Protein AF-A0A949T8Q9-F1 (afdb_monomer)

Organism: NCBI:txid1331689

pLDDT: mean 95.49, std 4.64, range [75.56, 98.81]

Structure (mmCIF, N/CA/C/O backbone):
data_AF-A0A949T8Q9-F1
#
_entry.id   AF-A0A949T8Q9-F1
#
loop_
_atom_site.group_PDB
_atom_site.id
_atom_site.type_symbol
_atom_site.label_atom_id
_atom_site.label_alt_id
_atom_site.label_comp_id
_atom_site.label_asym_id
_atom_site.label_entity_id
_atom_site.label_seq_id
_atom_site.pdbx_PDB_ins_code
_atom_site.Cartn_x
_atom_site.Cartn_y
_atom_site.Cartn_z
_atom_site.occupancy
_atom_site.B_iso_or_equiv
_atom_site.auth_seq_id
_atom_site.auth_comp_id
_atom_site.auth_asym_id
_atom_site.auth_atom_id
_atom_site.pdbx_PDB_model_num
ATOM 1 N N . VAL A 1 1 ? -4.603 -0.903 11.284 1.00 97.88 1 VAL A N 1
ATOM 2 C CA . VAL A 1 1 ? -3.401 -1.057 10.424 1.00 97.88 1 VAL A CA 1
ATOM 3 C C . VAL A 1 1 ? -3.706 -0.436 9.075 1.00 97.88 1 VAL A C 1
ATOM 5 O O . VAL A 1 1 ? -4.477 -1.018 8.319 1.00 97.88 1 VAL A O 1
ATOM 8 N N . TRP A 1 2 ? -3.169 0.749 8.789 1.00 98.62 2 TRP A N 1
ATOM 9 C CA . TRP A 1 2 ? -3.463 1.445 7.532 1.00 98.62 2 TRP A CA 1
ATOM 10 C C . TRP A 1 2 ? -2.841 0.729 6.332 1.00 98.62 2 TRP A C 1
ATOM 12 O O . TRP A 1 2 ? -1.745 0.178 6.445 1.00 98.62 2 TRP A O 1
ATOM 22 N N . VAL A 1 3 ? -3.529 0.775 5.192 1.00 98.62 3 VAL A N 1
ATOM 23 C CA . VAL A 1 3 ? -3.067 0.244 3.905 1.00 98.62 3 VAL A CA 1
ATOM 24 C C . VAL A 1 3 ? -2.852 1.422 2.960 1.00 98.62 3 VAL A C 1
ATOM 26 O O . VAL A 1 3 ? -3.815 1.987 2.443 1.00 98.62 3 VAL A O 1
ATOM 29 N N . TYR A 1 4 ? -1.594 1.819 2.764 1.00 98.56 4 TYR A N 1
ATOM 30 C CA . TYR A 1 4 ? -1.220 2.958 1.927 1.00 98.56 4 TYR A CA 1
ATOM 31 C C . TYR A 1 4 ? -0.710 2.448 0.576 1.00 98.56 4 TYR A C 1
ATOM 33 O O . TYR A 1 4 ? 0.404 1.939 0.472 1.00 98.56 4 TYR A O 1
ATOM 41 N N . ILE A 1 5 ? -1.537 2.562 -0.460 1.00 98.50 5 ILE A N 1
ATOM 42 C CA . ILE A 1 5 ? -1.250 2.133 -1.829 1.00 98.50 5 ILE A CA 1
ATOM 43 C C . ILE A 1 5 ? -1.184 3.380 -2.698 1.00 98.50 5 ILE A C 1
ATOM 45 O O . ILE A 1 5 ? -2.163 4.127 -2.808 1.00 98.50 5 ILE A O 1
ATOM 49 N N . THR A 1 6 ? -0.031 3.579 -3.335 1.00 97.69 6 THR A N 1
ATOM 50 C CA . THR A 1 6 ? 0.221 4.754 -4.175 1.00 97.69 6 THR A CA 1
ATOM 51 C C . THR A 1 6 ? -0.825 4.850 -5.282 1.00 97.69 6 THR A C 1
ATOM 53 O O . THR A 1 6 ? -0.975 3.920 -6.075 1.00 97.69 6 THR A O 1
ATOM 56 N N . GLY A 1 7 ? -1.548 5.970 -5.348 1.00 96.75 7 GLY A N 1
ATOM 57 C CA . GLY A 1 7 ? -2.554 6.209 -6.384 1.00 96.75 7 GLY A CA 1
ATOM 58 C C . GLY A 1 7 ? -3.842 5.388 -6.257 1.00 96.75 7 GLY A C 1
ATOM 59 O O . GLY A 1 7 ? -4.623 5.377 -7.208 1.00 96.75 7 GLY A O 1
ATOM 60 N N . VAL A 1 8 ? -4.074 4.717 -5.120 1.00 98.00 8 VAL A N 1
ATOM 61 C CA . VAL A 1 8 ? -5.305 3.947 -4.853 1.00 98.00 8 VAL A CA 1
ATOM 62 C C . VAL A 1 8 ? -5.944 4.363 -3.529 1.00 98.00 8 VAL A C 1
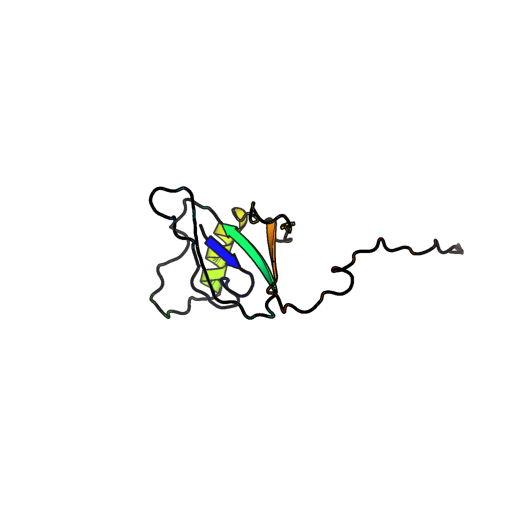ATOM 64 O O . VAL A 1 8 ? -7.102 4.765 -3.519 1.00 98.00 8 VAL A O 1
ATOM 67 N N . THR A 1 9 ? -5.207 4.302 -2.416 1.00 97.69 9 THR A N 1
ATOM 68 C CA . THR A 1 9 ? -5.734 4.618 -1.068 1.00 97.69 9 THR A CA 1
ATOM 69 C C . THR A 1 9 ? -5.109 5.869 -0.458 1.00 97.69 9 THR A C 1
ATOM 71 O O . THR A 1 9 ? -5.221 6.113 0.744 1.00 97.69 9 THR A O 1
ATOM 74 N N . ASP A 1 10 ? -4.439 6.670 -1.281 1.00 94.75 10 ASP A N 1
ATOM 75 C CA . ASP A 1 10 ? -3.781 7.890 -0.854 1.00 94.75 10 ASP A CA 1
ATOM 76 C C . ASP A 1 10 ? -4.481 9.157 -1.369 1.00 94.75 10 ASP A 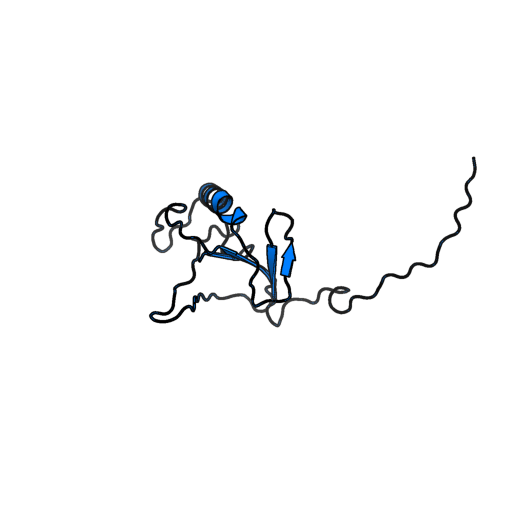C 1
ATOM 78 O O . ASP A 1 10 ? -5.527 9.152 -2.022 1.00 94.75 10 ASP A O 1
ATOM 82 N N . HIS A 1 11 ? -3.863 10.287 -1.046 1.00 94.88 11 HIS A N 1
ATOM 83 C CA . HIS A 1 11 ? -4.309 11.617 -1.430 1.00 94.88 11 HIS A CA 1
ATOM 84 C C . HIS A 1 11 ? -4.365 11.867 -2.952 1.00 94.88 11 HIS A C 1
ATOM 86 O O . HIS A 1 11 ? -4.910 12.888 -3.354 1.00 94.88 11 HIS A O 1
ATOM 92 N N . HIS A 1 12 ? -3.828 11.002 -3.823 1.00 92.88 12 HIS A N 1
ATOM 93 C CA . HIS A 1 12 ? -3.966 11.193 -5.273 1.00 92.88 12 HIS A CA 1
ATOM 94 C C . HIS A 1 12 ? -5.374 10.860 -5.782 1.00 92.88 12 HIS A C 1
ATOM 96 O O . HIS A 1 12 ? -5.781 11.410 -6.801 1.00 92.88 12 HIS A O 1
ATOM 102 N N . GLN A 1 13 ? -6.115 10.011 -5.063 1.00 93.19 13 GLN A N 1
ATOM 103 C CA . GLN A 1 13 ? -7.502 9.649 -5.383 1.00 93.19 13 GLN A CA 1
ATOM 104 C C . GLN A 1 13 ? -8.532 10.361 -4.502 1.00 93.19 13 GLN A C 1
ATOM 106 O O . GLN A 1 13 ? -9.725 10.110 -4.636 1.00 93.19 13 GLN A O 1
ATOM 111 N N . ASN A 1 14 ? -8.084 11.200 -3.558 1.00 94.44 14 ASN A N 1
ATOM 112 C CA . ASN A 1 14 ? -8.906 11.662 -2.435 1.00 94.44 14 ASN A CA 1
ATOM 113 C C . ASN A 1 14 ? -9.667 10.495 -1.779 1.00 94.44 14 ASN A C 1
ATOM 115 O O . ASN A 1 14 ? -10.844 10.605 -1.444 1.00 94.44 14 ASN A O 1
ATOM 119 N N . ALA A 1 15 ? -9.006 9.345 -1.645 1.00 93.44 15 ALA A N 1
ATOM 120 C CA . ALA A 1 15 ? -9.617 8.181 -1.035 1.00 93.44 15 ALA A CA 1
ATOM 121 C C . ALA A 1 15 ? -9.761 8.402 0.474 1.00 93.44 15 ALA A C 1
ATOM 123 O O . ALA A 1 15 ? -8.861 8.938 1.128 1.00 93.44 15 ALA A O 1
ATOM 124 N N . GLN A 1 16 ? -10.872 7.932 1.039 1.00 96.25 16 GLN A N 1
ATOM 125 C CA . GLN A 1 16 ? -10.980 7.792 2.488 1.00 96.25 16 GLN A CA 1
ATOM 126 C C . GLN A 1 16 ? -9.875 6.833 2.974 1.00 96.25 16 GLN A C 1
ATOM 128 O O . GLN A 1 16 ? -9.721 5.763 2.372 1.00 96.25 16 GLN A O 1
ATOM 133 N N . PRO A 1 17 ? -9.105 7.176 4.025 1.00 96.81 17 PRO A N 1
ATOM 134 C CA . PRO A 1 17 ? -8.041 6.328 4.553 1.00 96.81 17 PRO A CA 1
ATOM 135 C C . PRO A 1 17 ? -8.530 4.911 4.871 1.00 96.81 17 PRO A C 1
ATOM 137 O O . PRO A 1 17 ? -9.529 4.722 5.560 1.00 96.81 17 PRO A O 1
ATOM 140 N N . GLN A 1 18 ? -7.820 3.905 4.361 1.00 97.75 18 GLN A N 1
ATOM 141 C CA . GLN A 1 18 ? -8.223 2.501 4.465 1.00 97.75 18 GLN A CA 1
ATOM 142 C C . GLN A 1 18 ? -7.401 1.772 5.529 1.00 97.75 18 GLN A C 1
ATOM 144 O O . GLN A 1 18 ? -6.171 1.845 5.528 1.00 97.75 18 GLN A O 1
ATOM 149 N N . THR A 1 19 ? -8.068 1.029 6.415 1.00 98.06 19 THR A N 1
ATOM 150 C CA . THR A 1 19 ? -7.427 0.160 7.413 1.00 98.06 19 THR A CA 1
ATOM 151 C C . THR A 1 19 ? -7.848 -1.290 7.230 1.00 98.06 19 THR A C 1
ATOM 153 O O . THR A 1 19 ? -8.991 -1.593 6.892 1.00 98.06 19 THR A O 1
ATOM 156 N N . MET A 1 20 ? -6.930 -2.205 7.527 1.00 98.62 20 MET A N 1
ATOM 157 C CA . MET A 1 20 ? -7.279 -3.595 7.786 1.00 98.62 20 MET A CA 1
ATOM 158 C C . MET A 1 20 ? -8.146 -3.731 9.032 1.00 98.62 20 MET A C 1
ATOM 160 O O . MET A 1 20 ? -8.010 -2.958 9.986 1.00 98.62 20 MET A O 1
ATOM 164 N N . ALA A 1 21 ? -8.975 -4.770 9.030 1.00 98.31 21 ALA A N 1
ATOM 165 C CA . ALA A 1 21 ? -9.713 -5.244 10.188 1.00 98.31 21 ALA A CA 1
ATOM 166 C C . ALA A 1 21 ? -9.089 -6.546 10.702 1.00 98.31 21 ALA A C 1
ATOM 168 O O . ALA A 1 21 ? -8.693 -7.413 9.917 1.00 98.31 21 ALA A O 1
ATOM 169 N N . ARG A 1 22 ? -9.001 -6.683 12.026 1.00 98.06 22 ARG A N 1
ATOM 170 C CA . ARG A 1 22 ? -8.505 -7.900 12.672 1.00 98.06 22 ARG A CA 1
ATOM 171 C C . ARG A 1 22 ? -9.582 -8.985 12.654 1.00 98.06 22 ARG A C 1
ATOM 173 O O . ARG A 1 22 ? -10.737 -8.715 12.975 1.00 98.06 22 ARG A O 1
ATOM 180 N N . ILE A 1 23 ? -9.204 -10.214 12.319 1.00 98.19 23 ILE A N 1
ATOM 181 C CA . ILE A 1 23 ? -10.081 -11.381 12.427 1.00 98.19 2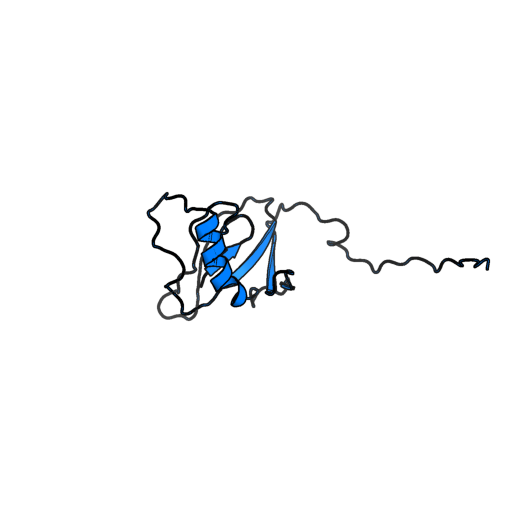3 ILE A CA 1
ATOM 182 C C . ILE A 1 23 ? -10.162 -11.784 13.904 1.00 98.19 23 ILE A C 1
ATOM 184 O O . ILE A 1 23 ? -9.141 -12.064 14.540 1.00 98.19 23 ILE A O 1
ATOM 188 N N . ALA A 1 24 ? -11.378 -11.794 14.456 1.00 98.00 24 ALA A N 1
ATOM 189 C CA . ALA A 1 24 ? -11.624 -12.057 15.872 1.00 98.00 24 ALA A CA 1
ATOM 190 C C . ALA A 1 24 ? -10.995 -13.385 16.331 1.00 98.00 24 ALA A C 1
ATOM 192 O O . ALA A 1 24 ? -11.106 -14.403 15.653 1.00 98.00 24 ALA A O 1
ATOM 193 N N . GLY A 1 25 ? -10.328 -13.361 17.488 1.00 98.19 25 GLY A N 1
ATOM 194 C CA . GLY A 1 25 ? -9.662 -14.536 18.061 1.00 98.19 25 GLY A CA 1
ATOM 195 C C . GLY A 1 25 ? -8.313 -14.907 17.429 1.00 98.19 25 GLY A C 1
ATOM 196 O O . GLY A 1 25 ? -7.713 -15.886 17.856 1.00 98.19 25 GLY A O 1
ATOM 197 N N . THR A 1 26 ? -7.812 -14.141 16.456 1.00 98.50 26 THR A N 1
ATOM 198 C CA . THR A 1 26 ? -6.525 -14.407 15.780 1.00 98.50 26 THR A CA 1
ATOM 199 C C . THR A 1 26 ? -5.619 -13.179 15.800 1.00 98.50 26 THR A C 1
ATOM 201 O O . THR A 1 26 ? -6.033 -12.100 16.218 1.00 98.50 26 THR A O 1
ATOM 204 N N . ASP A 1 27 ? -4.379 -13.302 15.347 1.00 97.88 27 ASP A N 1
ATOM 205 C CA . ASP A 1 27 ? -3.456 -12.193 15.067 1.00 97.88 27 ASP A CA 1
ATOM 206 C C . ASP A 1 27 ? -3.519 -11.708 13.604 1.00 97.88 27 ASP A C 1
ATOM 208 O O . ASP A 1 27 ? -2.762 -10.823 13.205 1.00 97.88 27 ASP A O 1
ATOM 212 N N . VAL A 1 28 ? -4.467 -12.222 12.814 1.00 98.38 28 VAL A N 1
ATOM 213 C CA . VAL A 1 28 ? -4.590 -11.915 11.388 1.00 98.38 28 VAL A CA 1
ATOM 214 C C . VAL A 1 28 ? -5.341 -10.604 11.173 1.00 98.38 28 VAL A C 1
ATOM 216 O O . VAL A 1 28 ? -6.469 -10.424 11.637 1.00 98.38 28 VAL A O 1
ATOM 219 N N . TRP A 1 29 ? -4.739 -9.707 10.395 1.00 98.62 29 TRP A N 1
ATOM 220 C CA . TRP A 1 29 ? -5.366 -8.495 9.873 1.00 98.62 29 TRP A CA 1
ATOM 221 C C . TRP A 1 29 ? -5.623 -8.654 8.377 1.00 98.62 29 TRP A C 1
ATOM 223 O O . TRP A 1 29 ? -4.784 -9.185 7.654 1.00 98.62 29 TRP A O 1
ATOM 233 N N . ARG A 1 30 ? -6.791 -8.210 7.905 1.00 98.44 30 ARG A N 1
ATOM 234 C CA . ARG A 1 30 ? -7.182 -8.342 6.498 1.00 98.44 30 ARG A CA 1
ATOM 235 C C . ARG A 1 30 ? -7.854 -7.080 5.975 1.00 98.44 30 ARG A C 1
ATOM 237 O O . ARG A 1 30 ? -8.668 -6.460 6.656 1.00 98.44 30 ARG A O 1
ATOM 244 N N . TRP A 1 31 ? -7.559 -6.764 4.722 1.00 98.69 31 TRP A N 1
ATOM 245 C CA . TRP A 1 31 ? -8.281 -5.802 3.896 1.00 98.69 31 TRP A CA 1
ATOM 246 C C . TRP A 1 31 ? -8.294 -6.294 2.446 1.00 98.69 31 TRP A C 1
ATOM 248 O O . TRP A 1 31 ? -7.486 -7.145 2.071 1.00 98.69 31 TRP A O 1
ATOM 258 N N . SER A 1 32 ? -9.225 -5.803 1.635 1.00 98.31 32 SER A N 1
ATOM 259 C CA . SER A 1 32 ? -9.341 -6.182 0.226 1.00 98.31 32 SER A CA 1
ATOM 260 C C . SER A 1 32 ? -9.855 -5.008 -0.598 1.00 98.31 32 SER A C 1
ATOM 262 O O . SER A 1 32 ? -10.615 -4.184 -0.096 1.00 98.31 32 SER A O 1
ATOM 264 N N . THR A 1 33 ? -9.450 -4.952 -1.865 1.00 98.19 33 THR A N 1
ATOM 265 C CA . THR A 1 33 ? -9.877 -3.935 -2.833 1.00 98.19 33 THR A CA 1
ATOM 266 C C . THR A 1 33 ? -9.881 -4.506 -4.248 1.00 98.19 33 THR A C 1
ATOM 268 O O . THR A 1 33 ? -9.382 -5.609 -4.473 1.00 98.19 33 THR A O 1
ATOM 271 N N . ALA A 1 34 ? -10.427 -3.748 -5.195 1.00 98.06 34 ALA A N 1
ATOM 272 C CA . ALA A 1 34 ? -10.342 -4.031 -6.619 1.00 98.06 34 ALA A CA 1
ATOM 273 C C . ALA A 1 34 ? -9.200 -3.223 -7.257 1.00 98.06 34 ALA A C 1
ATOM 275 O O . ALA A 1 34 ? -9.056 -2.027 -7.005 1.00 98.06 34 ALA A O 1
ATOM 276 N N . LEU A 1 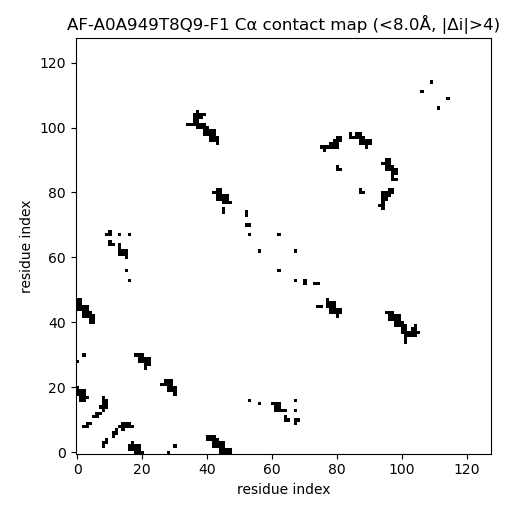35 ? -8.413 -3.876 -8.112 1.00 98.25 35 LEU A N 1
ATOM 277 C CA . LEU A 1 35 ? -7.370 -3.264 -8.938 1.00 98.25 35 LEU A CA 1
ATOM 278 C C . LEU A 1 35 ? -7.595 -3.683 -10.393 1.00 98.25 35 LEU A C 1
ATOM 280 O O . LEU A 1 35 ? -8.116 -4.769 -10.652 1.00 98.25 35 LEU A O 1
ATOM 284 N N . SER A 1 36 ? -7.227 -2.829 -11.350 1.00 98.00 36 SER A N 1
ATOM 285 C CA . SER A 1 36 ? -7.277 -3.214 -12.763 1.00 98.00 36 SER A CA 1
ATOM 286 C C . SER A 1 36 ? -6.197 -4.253 -13.072 1.00 98.00 36 SER A C 1
ATOM 288 O O . SER A 1 36 ? -5.125 -4.228 -12.473 1.00 98.00 36 SER A O 1
ATOM 290 N N . ALA A 1 37 ? -6.447 -5.143 -14.036 1.00 98.06 37 ALA A N 1
ATOM 291 C CA . ALA A 1 37 ? -5.512 -6.218 -14.385 1.00 98.06 37 ALA A CA 1
ATOM 292 C C . ALA A 1 37 ? -4.129 -5.712 -14.844 1.00 98.06 37 ALA A C 1
ATOM 294 O O . ALA A 1 37 ? -3.129 -6.396 -14.658 1.00 98.06 37 ALA A O 1
ATOM 295 N N . ASN A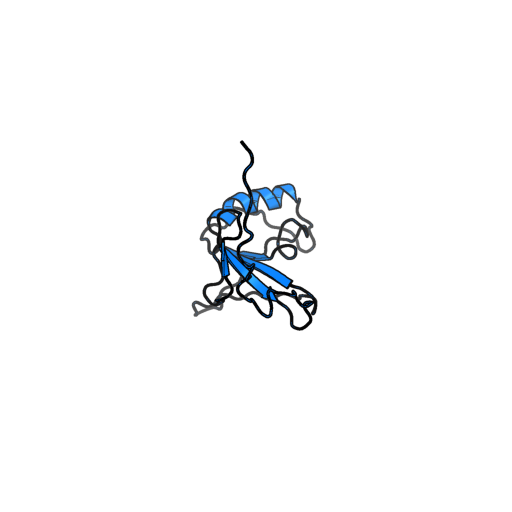 1 38 ? -4.073 -4.482 -15.365 1.00 98.19 38 ASN A N 1
ATOM 296 C CA . ASN A 1 38 ? -2.847 -3.840 -15.847 1.00 98.19 38 ASN A CA 1
ATOM 297 C C . ASN A 1 38 ? -2.140 -3.002 -14.767 1.00 98.19 38 ASN A C 1
ATOM 299 O O . ASN A 1 38 ? -1.169 -2.301 -15.061 1.00 98.19 38 ASN A O 1
ATOM 303 N N . TRP A 1 39 ? -2.672 -2.971 -13.541 1.00 98.44 39 TRP A N 1
ATOM 304 C CA . TRP A 1 39 ? -2.151 -2.116 -12.484 1.00 98.44 39 TRP A CA 1
ATOM 305 C C . TRP A 1 39 ? -0.832 -2.655 -11.929 1.00 98.44 39 TRP A C 1
ATOM 307 O O . TRP A 1 39 ? -0.670 -3.848 -11.674 1.00 98.44 39 TRP A O 1
ATOM 317 N N . ARG A 1 40 ? 0.092 -1.736 -11.664 1.00 98.69 40 ARG A N 1
ATOM 318 C CA . ARG A 1 40 ? 1.310 -1.978 -10.897 1.00 98.69 40 ARG A CA 1
ATOM 319 C C . ARG A 1 40 ? 1.605 -0.764 -10.041 1.00 98.69 40 ARG A C 1
ATOM 321 O O . ARG A 1 40 ? 1.475 0.369 -10.505 1.00 98.69 40 ARG A O 1
ATOM 328 N N . GLY A 1 41 ? 2.047 -0.998 -8.814 1.00 98.12 41 GLY A N 1
ATOM 329 C CA . GLY A 1 41 ? 2.380 0.081 -7.903 1.00 98.12 41 GLY A CA 1
ATOM 330 C C . GLY A 1 41 ? 3.060 -0.395 -6.633 1.00 98.12 41 GLY A C 1
ATOM 331 O O . GLY A 1 41 ? 3.323 -1.578 -6.427 1.00 98.12 41 GLY A O 1
ATOM 332 N N . SER A 1 42 ? 3.363 0.574 -5.777 1.00 98.56 42 SER A N 1
ATOM 333 C CA . SER A 1 42 ? 3.971 0.337 -4.471 1.00 98.56 42 SER A CA 1
ATOM 334 C C . SER A 1 42 ? 2.948 0.532 -3.363 1.00 98.56 42 SER A C 1
ATOM 336 O O . SER A 1 42 ? 2.100 1.432 -3.436 1.00 98.56 42 SER A O 1
ATOM 338 N N . TYR A 1 43 ? 3.077 -0.269 -2.312 1.00 98.81 43 TYR A N 1
ATOM 339 C CA . TYR A 1 43 ? 2.280 -0.157 -1.101 1.00 98.81 43 TYR A CA 1
ATOM 340 C C . TYR A 1 43 ? 3.142 -0.279 0.155 1.00 98.81 43 TYR A C 1
ATOM 342 O O . TYR A 1 43 ? 4.272 -0.769 0.119 1.00 98.81 43 TYR A O 1
ATOM 350 N N . CYS A 1 44 ? 2.602 0.183 1.273 1.00 98.75 44 CYS A N 1
ATOM 351 C CA . CYS A 1 44 ? 3.143 -0.049 2.603 1.00 98.75 44 CYS A CA 1
ATOM 352 C C . CYS A 1 44 ? 2.003 -0.167 3.621 1.00 98.75 44 CYS A C 1
ATOM 354 O O . CYS A 1 44 ? 0.867 0.260 3.377 1.00 98.75 44 CYS A O 1
ATOM 356 N N . PHE A 1 45 ? 2.312 -0.759 4.770 1.00 98.81 45 PHE A N 1
ATOM 357 C CA . PHE A 1 45 ? 1.395 -0.827 5.901 1.00 98.81 45 PHE A CA 1
ATOM 358 C C . PHE A 1 45 ? 1.821 0.144 6.988 1.00 98.81 45 PHE A C 1
ATOM 360 O O . PHE A 1 45 ? 3.007 0.409 7.167 1.00 98.81 45 PHE A O 1
ATOM 367 N N . ILE A 1 46 ? 0.851 0.649 7.747 1.00 98.69 46 ILE A N 1
ATOM 368 C CA . ILE A 1 46 ? 1.118 1.489 8.917 1.00 98.69 46 ILE A CA 1
ATOM 369 C C . ILE A 1 46 ? 0.394 0.880 10.123 1.00 98.69 46 ILE A C 1
ATOM 371 O O . ILE A 1 46 ? -0.760 1.231 10.411 1.00 98.69 46 ILE A O 1
ATOM 375 N N . PRO A 1 47 ? 1.007 -0.111 10.794 1.00 98.31 47 PRO A N 1
ATOM 376 C CA . PRO A 1 47 ? 0.521 -0.586 12.078 1.00 98.31 47 PRO A CA 1
ATOM 377 C C . PRO A 1 47 ? 0.773 0.500 13.127 1.00 98.31 47 PRO A C 1
ATOM 379 O O . PRO A 1 47 ? 1.896 0.957 13.306 1.00 98.31 47 PRO A O 1
ATOM 382 N N . THR A 1 48 ? -0.284 0.947 13.794 1.00 98.12 48 THR A N 1
ATOM 383 C CA . THR A 1 48 ? -0.209 2.002 14.803 1.00 98.12 48 THR A CA 1
ATOM 384 C C . THR A 1 48 ? -1.305 1.793 15.838 1.00 98.12 48 THR A C 1
ATOM 386 O O . THR A 1 48 ? -2.365 1.257 15.508 1.00 98.12 48 THR A O 1
ATOM 389 N N . GLU A 1 49 ? -1.040 2.210 17.073 1.00 96.62 49 GLU A N 1
ATOM 390 C CA . GLU A 1 49 ? -2.042 2.298 18.144 1.00 96.62 49 GLU A CA 1
ATOM 391 C C . GLU A 1 49 ? -2.861 3.593 18.052 1.00 96.62 49 GLU A C 1
ATOM 393 O O . GLU A 1 49 ? -3.890 3.716 18.704 1.00 96.62 49 GLU A O 1
ATOM 398 N N . ARG A 1 50 ? -2.420 4.553 17.227 1.00 96.44 50 ARG A N 1
ATOM 399 C CA . ARG A 1 50 ? -3.097 5.836 17.034 1.00 96.44 50 ARG A CA 1
ATOM 400 C C . ARG A 1 50 ? -4.410 5.682 16.270 1.00 96.44 50 ARG A C 1
ATOM 402 O O . ARG A 1 50 ? -4.432 5.128 15.169 1.00 96.44 50 ARG A O 1
ATOM 409 N N . ASP A 1 51 ? -5.460 6.287 16.803 1.00 94.31 51 ASP A N 1
ATOM 410 C CA . ASP A 1 51 ? -6.794 6.410 16.209 1.00 94.31 51 ASP A CA 1
ATOM 411 C C . ASP A 1 51 ? -7.251 7.879 16.071 1.00 94.31 51 ASP A C 1
ATOM 413 O O . ASP A 1 51 ? -8.384 8.151 15.684 1.00 94.31 51 ASP A O 1
ATOM 417 N N . ASP A 1 52 ? -6.344 8.830 16.315 1.00 95.75 52 ASP A N 1
ATOM 418 C CA . ASP A 1 52 ? -6.603 10.270 16.445 1.00 95.75 52 ASP A CA 1
ATOM 419 C C . ASP A 1 52 ? -6.212 11.106 15.210 1.00 95.75 52 ASP A C 1
ATOM 421 O O . ASP A 1 52 ? -6.305 12.332 15.226 1.00 95.75 52 ASP A O 1
ATOM 425 N N . VAL A 1 53 ? -5.724 10.470 14.139 1.00 96.94 53 VAL A N 1
ATOM 426 C CA . VAL A 1 53 ? -5.103 11.181 13.002 1.00 96.94 53 VAL A CA 1
ATOM 427 C C . VAL A 1 53 ? -6.114 11.685 11.978 1.00 96.94 53 VAL A C 1
ATOM 429 O O . VAL A 1 53 ? -5.973 12.791 11.455 1.00 96.94 53 VAL A O 1
ATOM 432 N N . PHE A 1 54 ? -7.101 10.859 11.640 1.00 95.75 54 PHE A N 1
ATOM 433 C CA . PHE A 1 54 ? -8.103 11.177 10.630 1.00 95.75 54 PHE A CA 1
ATOM 434 C C . PHE A 1 54 ? -9.467 11.336 11.287 1.00 95.75 54 PHE A C 1
ATOM 436 O O . PHE A 1 54 ? -9.840 10.550 12.155 1.00 95.75 54 PHE A O 1
ATOM 443 N N . ALA A 1 55 ? -10.224 12.338 10.844 1.00 91.00 55 ALA A N 1
ATOM 444 C CA . ALA A 1 55 ? -11.617 12.487 11.235 1.00 91.00 55 ALA A CA 1
ATOM 445 C C . ALA A 1 55 ? -12.470 11.330 10.689 1.00 91.00 55 ALA A C 1
ATOM 447 O O . ALA A 1 55 ? -12.083 10.631 9.749 1.00 91.00 55 ALA A O 1
ATOM 448 N N . ALA A 1 56 ? -13.659 11.153 11.265 1.00 90.12 56 ALA A N 1
ATOM 449 C CA . ALA A 1 56 ? -14.664 10.279 10.680 1.00 90.12 56 ALA A CA 1
ATOM 450 C C . ALA A 1 56 ? -15.129 10.847 9.330 1.00 90.12 56 ALA A C 1
ATOM 452 O O . ALA A 1 56 ? -15.362 12.049 9.217 1.00 90.12 56 ALA A O 1
ATOM 453 N N . PHE A 1 57 ? -15.297 9.970 8.341 1.00 92.38 57 PHE A N 1
ATOM 454 C CA . PHE A 1 57 ? -15.836 10.316 7.027 1.00 92.38 57 PHE A CA 1
ATOM 455 C C . PHE A 1 57 ? -17.192 9.643 6.838 1.00 92.38 57 PHE A C 1
ATOM 457 O O . PHE A 1 57 ? -17.349 8.453 7.131 1.00 92.38 57 PHE A O 1
ATOM 464 N N . ALA A 1 58 ? -18.175 10.382 6.333 1.00 92.81 58 ALA A N 1
ATOM 465 C CA . ALA A 1 58 ? -19.449 9.798 5.945 1.00 92.81 58 ALA A CA 1
ATOM 466 C C . ALA A 1 58 ? -19.280 8.925 4.682 1.00 92.81 58 ALA A C 1
ATOM 468 O O . ALA A 1 58 ? -18.404 9.186 3.848 1.00 92.81 58 ALA A O 1
ATOM 469 N N . PRO A 1 59 ? -20.115 7.891 4.476 1.00 91.31 59 PRO A N 1
ATOM 470 C CA . PRO A 1 59 ? -20.081 7.111 3.242 1.00 91.31 59 PRO A CA 1
ATOM 471 C C . PRO A 1 59 ? -20.265 8.004 2.003 1.00 91.31 59 PRO A C 1
ATOM 473 O O . PRO A 1 59 ? -21.231 8.758 1.917 1.00 91.31 59 PRO A O 1
ATOM 476 N N . GLY A 1 60 ? -19.338 7.919 1.043 1.00 90.00 60 GLY A N 1
ATOM 477 C CA . GLY A 1 60 ? -19.358 8.726 -0.187 1.00 90.00 60 GLY A CA 1
ATOM 478 C C . GLY A 1 60 ? -18.815 10.154 -0.043 1.00 90.00 60 GLY A C 1
ATOM 479 O O . GLY A 1 60 ? -18.711 10.867 -1.039 1.00 90.00 60 GLY A O 1
ATOM 480 N N . GLU A 1 61 ? -18.427 10.574 1.162 1.00 94.38 61 GLU A N 1
ATOM 481 C CA . GLU A 1 61 ? -17.733 11.843 1.368 1.00 94.38 61 GLU A CA 1
ATOM 482 C C . GLU A 1 61 ? -16.351 11.808 0.706 1.00 94.38 61 GLU A C 1
ATOM 484 O O . GLU A 1 61 ? -15.582 10.866 0.911 1.00 94.38 61 GLU A O 1
ATOM 489 N N . THR A 1 62 ? -16.031 12.844 -0.071 1.00 95.00 62 THR A N 1
ATOM 490 C CA . THR A 1 62 ? -14.697 13.041 -0.653 1.00 95.00 62 THR A CA 1
ATOM 491 C C . THR A 1 62 ? -13.880 13.946 0.274 1.00 95.00 62 THR A C 1
ATOM 493 O O . THR A 1 62 ? -14.186 15.137 0.352 1.00 95.00 62 THR A O 1
ATOM 496 N N . PRO A 1 63 ? -12.852 13.428 0.969 1.00 95.25 63 PRO A N 1
ATOM 497 C CA . PRO A 1 63 ? -12.029 14.227 1.867 1.00 95.25 63 PRO A CA 1
ATOM 498 C C . PRO A 1 63 ? -11.222 15.300 1.129 1.00 95.25 63 PRO A C 1
ATOM 500 O O . PRO A 1 63 ? -10.817 15.124 -0.024 1.00 95.25 63 PRO A O 1
ATOM 503 N N . ASP A 1 64 ? -10.894 16.383 1.835 1.00 96.25 64 ASP A N 1
ATOM 504 C CA . ASP A 1 64 ? -9.939 17.374 1.341 1.00 96.25 64 ASP A CA 1
ATOM 505 C C . ASP A 1 64 ? -8.537 16.747 1.207 1.00 96.25 64 ASP A C 1
ATOM 507 O O . ASP A 1 64 ? -7.972 16.183 2.151 1.00 96.25 64 ASP A O 1
ATOM 511 N N . ARG A 1 65 ? -7.942 16.889 0.019 1.00 96.75 65 ARG 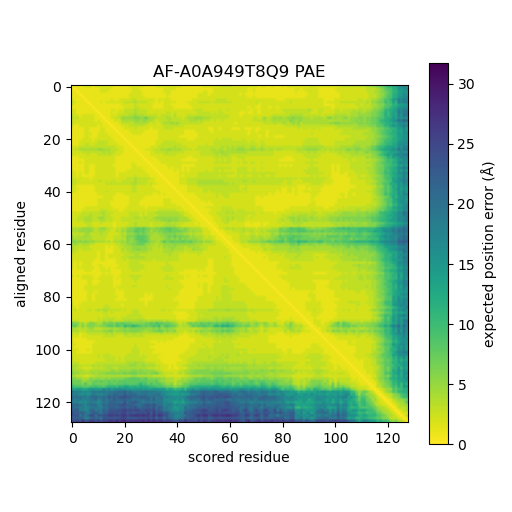A N 1
ATOM 512 C CA . ARG A 1 65 ? -6.608 16.373 -0.308 1.00 96.75 65 ARG A CA 1
ATOM 513 C C . ARG A 1 65 ? -5.514 16.850 0.651 1.00 96.75 65 ARG A C 1
ATOM 515 O O . ARG A 1 65 ? -4.602 16.087 0.974 1.00 96.75 65 ARG A O 1
ATOM 522 N N . ASN A 1 66 ? -5.550 18.116 1.059 1.00 97.19 66 ASN A N 1
ATOM 523 C CA . ASN A 1 66 ? -4.560 18.707 1.955 1.00 97.19 66 ASN A CA 1
ATOM 524 C C . ASN A 1 66 ? -4.696 18.131 3.367 1.00 97.19 66 ASN A C 1
ATOM 526 O O . ASN A 1 66 ? -3.678 17.819 3.982 1.00 97.19 66 ASN A O 1
ATOM 530 N N . VAL A 1 67 ? -5.930 17.909 3.831 1.00 96.12 67 VAL A N 1
ATOM 531 C CA . VAL A 1 67 ? -6.208 17.239 5.113 1.00 96.12 67 VAL A CA 1
ATOM 532 C C . VAL A 1 67 ? -5.682 15.804 5.090 1.00 96.12 67 VAL A C 1
ATOM 534 O O . VAL A 1 67 ? -4.967 15.398 6.006 1.00 96.12 67 VAL A O 1
ATOM 537 N N . LEU A 1 68 ? -5.938 15.058 4.008 1.00 97.50 68 LEU A N 1
ATOM 538 C CA . LEU A 1 68 ? -5.386 13.710 3.840 1.00 97.50 68 LEU A CA 1
ATOM 539 C C . LEU A 1 68 ? -3.860 13.716 3.888 1.00 97.50 68 LEU A C 1
ATOM 541 O O . LEU A 1 68 ? -3.250 12.908 4.586 1.00 97.50 68 LEU A O 1
ATOM 545 N N . ARG A 1 69 ? -3.230 14.626 3.141 1.00 97.38 69 ARG A N 1
ATOM 546 C CA . ARG A 1 69 ? -1.771 14.713 3.074 1.00 97.38 69 ARG A CA 1
ATOM 547 C C . ARG A 1 69 ? -1.156 15.019 4.437 1.00 97.38 69 ARG A C 1
ATOM 549 O O . ARG A 1 69 ? -0.093 14.477 4.732 1.00 97.38 69 ARG A O 1
ATOM 556 N N . GLU A 1 70 ? -1.806 15.853 5.243 1.00 97.75 70 GLU A N 1
ATOM 557 C CA . GLU A 1 70 ? -1.345 16.181 6.590 1.00 97.75 70 GLU A CA 1
ATOM 558 C C . GLU A 1 70 ? -1.461 14.986 7.540 1.00 97.75 70 GLU A C 1
ATOM 560 O O . GLU A 1 70 ? -0.476 14.623 8.183 1.00 97.75 70 GLU A O 1
ATOM 565 N N . GLY A 1 71 ? -2.604 14.294 7.552 1.00 97.69 71 GLY A N 1
ATOM 566 C CA . GLY A 1 71 ? -2.762 13.076 8.351 1.00 97.69 71 GLY A CA 1
ATOM 567 C C . GLY A 1 71 ? -1.755 11.990 7.954 1.00 97.69 71 GLY A C 1
ATOM 568 O O . GLY A 1 71 ? -1.055 11.431 8.802 1.00 97.69 71 GLY A O 1
ATOM 569 N N . TRP A 1 72 ? -1.563 11.760 6.650 1.00 98.12 72 TRP A N 1
ATOM 570 C CA . TRP A 1 72 ? -0.552 10.815 6.171 1.00 98.12 72 TRP A CA 1
ATOM 571 C C . TRP A 1 72 ? 0.869 11.217 6.563 1.00 98.12 72 TRP A C 1
ATOM 573 O O . TRP A 1 72 ? 1.680 10.347 6.872 1.00 98.12 72 TRP A O 1
ATOM 583 N N . ARG A 1 73 ? 1.189 12.513 6.612 1.00 97.69 73 ARG A N 1
ATOM 584 C CA . ARG A 1 73 ? 2.508 12.993 7.050 1.00 97.69 73 ARG A CA 1
ATOM 585 C C . ARG A 1 73 ? 2.859 12.548 8.467 1.00 97.69 73 ARG A C 1
ATOM 587 O O . ARG A 1 73 ? 4.025 12.270 8.729 1.00 97.69 73 ARG A O 1
ATOM 594 N N . GLN A 1 74 ? 1.866 12.456 9.348 1.00 98.12 74 GLN A N 1
ATOM 595 C CA . GLN A 1 74 ? 2.052 12.008 10.728 1.00 98.12 74 GLN A CA 1
ATOM 596 C C . GLN A 1 74 ? 2.232 10.487 10.844 1.00 98.12 74 GLN A C 1
ATOM 598 O O . GLN A 1 74 ? 2.868 10.012 11.783 1.00 98.12 74 GLN A O 1
ATOM 603 N N . LEU A 1 75 ? 1.666 9.724 9.905 1.00 98.25 75 LEU A N 1
ATOM 604 C CA . LEU A 1 75 ? 1.636 8.259 9.937 1.00 98.25 75 LEU A CA 1
ATOM 605 C C . LEU A 1 75 ? 2.764 7.607 9.131 1.00 98.25 75 LEU A C 1
ATOM 607 O O . LEU A 1 75 ? 3.317 6.599 9.559 1.00 98.25 75 LEU A O 1
ATOM 611 N N . LEU A 1 76 ? 3.147 8.181 7.989 1.00 98.12 76 LEU A N 1
ATOM 612 C CA . LEU A 1 76 ? 4.166 7.622 7.093 1.00 98.12 76 LEU A CA 1
ATOM 613 C C . LEU A 1 76 ? 5.552 7.385 7.729 1.00 98.12 76 LEU A C 1
ATOM 615 O O . LEU A 1 76 ? 6.242 6.478 7.265 1.00 98.12 76 LEU A O 1
ATOM 619 N N . PRO A 1 77 ? 5.992 8.107 8.780 1.00 97.88 77 PRO A N 1
ATOM 620 C CA . PRO A 1 77 ? 7.207 7.737 9.510 1.00 97.88 77 PRO A CA 1
ATOM 621 C C . PRO A 1 77 ? 7.142 6.357 10.188 1.00 97.88 77 PRO A C 1
ATOM 623 O O . PRO A 1 77 ? 8.185 5.762 10.436 1.00 97.88 77 PRO A O 1
ATOM 626 N N . GLN A 1 78 ? 5.939 5.844 10.469 1.00 98.31 78 GLN A N 1
ATOM 627 C CA . GLN A 1 78 ? 5.694 4.513 11.045 1.00 98.31 78 GLN A CA 1
ATOM 628 C C . GLN A 1 78 ? 5.442 3.448 9.963 1.00 98.31 78 GLN A C 1
ATOM 630 O O . GLN A 1 78 ? 5.167 2.293 10.283 1.00 98.31 78 GLN A O 1
ATOM 635 N N . ALA A 1 79 ? 5.484 3.827 8.681 1.00 98.56 79 ALA A N 1
ATOM 636 C CA . ALA A 1 79 ? 5.196 2.910 7.593 1.00 98.56 79 ALA A CA 1
ATOM 637 C C . ALA A 1 79 ? 6.283 1.837 7.457 1.00 98.56 79 ALA A C 1
ATOM 639 O O . ALA A 1 79 ? 7.486 2.118 7.507 1.00 98.56 79 ALA A O 1
ATOM 640 N N . ILE A 1 80 ? 5.838 0.610 7.215 1.00 98.62 80 ILE A N 1
ATOM 641 C CA . ILE A 1 80 ? 6.681 -0.556 6.982 1.00 98.62 80 ILE A CA 1
ATOM 642 C C . ILE A 1 80 ? 6.356 -1.178 5.625 1.00 98.62 80 ILE A C 1
ATOM 644 O O . ILE A 1 80 ? 5.221 -1.119 5.144 1.00 98.62 80 ILE A O 1
ATOM 648 N N . ALA A 1 81 ? 7.365 -1.803 5.023 1.00 98.81 81 ALA A N 1
ATOM 649 C CA . ALA A 1 81 ? 7.139 -2.744 3.937 1.00 98.81 81 ALA A CA 1
ATOM 650 C C . ALA A 1 81 ? 6.319 -3.942 4.445 1.00 98.81 81 ALA A C 1
ATOM 652 O O . ALA A 1 81 ? 6.294 -4.230 5.644 1.00 98.81 81 ALA A O 1
ATOM 653 N N . ASP A 1 82 ? 5.663 -4.640 3.528 1.00 98.75 82 ASP A N 1
ATOM 654 C CA . ASP A 1 82 ? 5.013 -5.906 3.821 1.00 98.75 82 ASP A CA 1
ATOM 655 C C . ASP A 1 82 ? 6.074 -6.960 4.181 1.00 98.75 82 ASP A C 1
ATOM 657 O O . ASP A 1 82 ? 6.906 -7.302 3.335 1.00 98.75 82 ASP A O 1
ATOM 661 N N . PRO A 1 83 ? 6.067 -7.493 5.416 1.00 98.38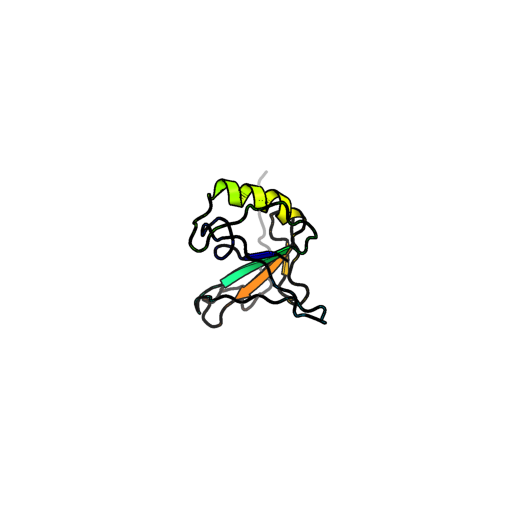 83 PRO A N 1
ATOM 662 C CA . PRO A 1 83 ? 7.064 -8.466 5.849 1.00 98.38 83 PRO A CA 1
ATOM 663 C C . PR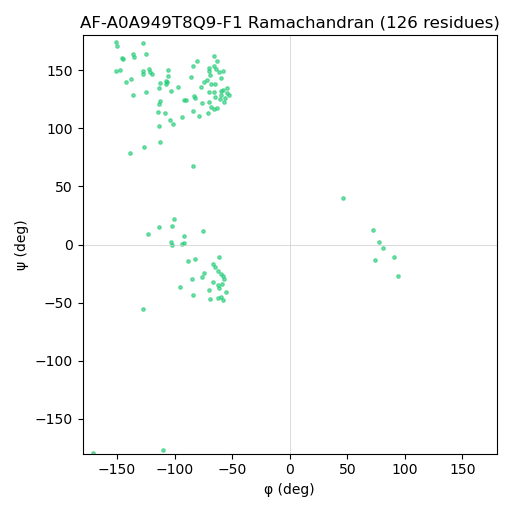O A 1 83 ? 6.957 -9.809 5.112 1.00 98.38 83 PRO A C 1
ATOM 665 O O . PRO A 1 83 ? 7.902 -10.593 5.149 1.00 98.38 83 PRO A O 1
ATOM 668 N N . LEU A 1 84 ? 5.828 -10.089 4.452 1.00 98.50 84 LEU A N 1
ATOM 669 C CA . LEU A 1 84 ? 5.615 -11.309 3.674 1.00 98.50 84 LEU A CA 1
ATOM 670 C C . LEU A 1 84 ? 6.077 -11.157 2.220 1.00 98.50 84 LEU A C 1
ATOM 672 O O . LEU A 1 84 ? 6.221 -12.154 1.511 1.00 98.50 84 LEU A O 1
ATOM 676 N N . ASN A 1 85 ? 6.326 -9.926 1.769 1.00 98.56 85 ASN A N 1
ATOM 677 C CA . ASN A 1 85 ? 6.723 -9.636 0.402 1.00 98.56 85 ASN A CA 1
ATOM 678 C C . ASN A 1 85 ? 8.223 -9.330 0.312 1.00 98.56 85 ASN A C 1
ATOM 680 O O . ASN A 1 85 ? 8.700 -8.253 0.683 1.00 98.56 85 ASN A O 1
ATOM 684 N N . SER A 1 86 ? 8.975 -10.276 -0.250 1.00 98.38 86 SER A N 1
ATOM 685 C CA . SER A 1 86 ? 10.420 -10.125 -0.467 1.00 98.38 86 SER A CA 1
ATOM 686 C C . SER A 1 86 ? 10.783 -9.021 -1.470 1.00 98.38 86 SER A C 1
ATOM 688 O O . SER A 1 86 ? 11.910 -8.527 -1.442 1.00 98.38 86 SER A O 1
ATOM 690 N N . GLN A 1 87 ? 9.847 -8.581 -2.318 1.00 98.44 87 GLN A N 1
ATOM 691 C CA . GLN A 1 87 ? 10.053 -7.510 -3.298 1.00 98.44 87 GLN A CA 1
ATOM 692 C C . GLN A 1 87 ? 9.845 -6.134 -2.656 1.00 98.44 87 GLN A C 1
ATOM 694 O O . GLN A 1 87 ? 8.889 -5.410 -2.945 1.00 98.44 87 GLN A O 1
ATOM 699 N N . SER A 1 88 ? 10.757 -5.785 -1.752 1.00 98.44 88 SER A N 1
ATOM 700 C CA . SER A 1 88 ? 10.683 -4.576 -0.934 1.00 98.44 88 SER A CA 1
ATOM 701 C C . SER A 1 88 ? 11.964 -3.744 -1.028 1.00 98.44 88 SER A C 1
ATOM 703 O O . SER A 1 88 ? 13.062 -4.278 -1.173 1.00 98.44 88 SER A O 1
ATOM 705 N N . TRP A 1 89 ? 11.841 -2.417 -0.941 1.00 98.25 89 TRP A N 1
ATOM 706 C CA . TRP A 1 89 ? 12.976 -1.487 -1.031 1.00 98.25 89 TRP A CA 1
ATOM 707 C C . TRP A 1 89 ? 12.741 -0.199 -0.230 1.00 98.25 89 TRP A C 1
ATOM 709 O O . TRP A 1 89 ? 11.666 0.049 0.318 1.00 98.25 89 TRP A O 1
ATOM 719 N N . ARG A 1 90 ? 13.767 0.658 -0.147 1.00 97.50 90 ARG A N 1
ATOM 720 C CA . ARG A 1 90 ? 13.660 2.001 0.448 1.00 97.50 90 ARG A CA 1
ATOM 721 C C . ARG A 1 90 ? 13.014 2.953 -0.562 1.00 97.50 90 ARG A C 1
ATOM 723 O O . ARG A 1 90 ? 13.650 3.330 -1.540 1.00 97.50 90 ARG A O 1
ATOM 730 N N . GLY A 1 91 ? 11.785 3.402 -0.306 1.00 91.94 91 GLY A N 1
ATOM 731 C CA . GLY A 1 91 ? 10.981 4.185 -1.259 1.00 91.94 91 GLY A CA 1
ATOM 732 C C . GLY A 1 91 ? 11.392 5.656 -1.445 1.00 91.94 91 GLY A C 1
ATOM 733 O O . GLY A 1 91 ? 10.619 6.445 -1.979 1.00 91.94 91 GLY A O 1
ATOM 734 N N . GLY A 1 92 ? 12.555 6.080 -0.939 1.00 90.94 92 GLY A N 1
ATOM 735 C CA . GLY A 1 92 ? 13.058 7.459 -1.053 1.00 90.94 92 GLY A CA 1
ATOM 736 C C . GLY A 1 92 ? 12.368 8.508 -0.162 1.00 90.94 92 GLY A C 1
ATOM 737 O O . GLY A 1 92 ? 12.918 9.586 0.036 1.00 90.94 92 GLY A O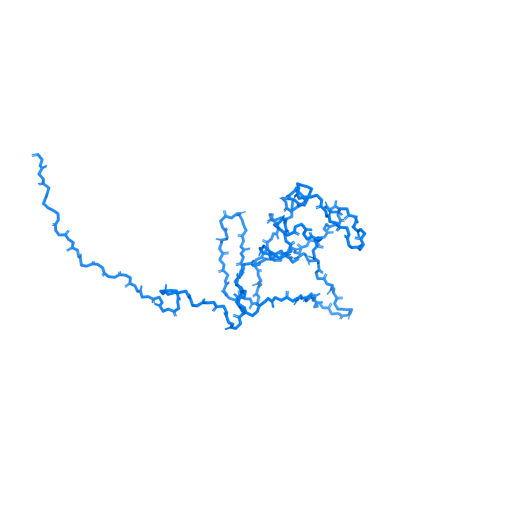 1
ATOM 738 N N . ARG A 1 93 ? 11.210 8.198 0.442 1.00 92.50 93 ARG A N 1
ATOM 739 C CA . ARG A 1 93 ? 10.451 9.098 1.342 1.00 92.50 93 ARG A CA 1
ATOM 740 C C . ARG A 1 93 ? 10.648 8.819 2.839 1.00 92.50 93 ARG A C 1
ATOM 742 O O . ARG A 1 93 ? 9.801 9.169 3.654 1.00 92.50 93 ARG A O 1
ATOM 749 N N . GLY A 1 94 ? 11.751 8.167 3.204 1.00 94.50 94 GLY A N 1
ATOM 750 C CA . GLY A 1 94 ? 12.105 7.868 4.599 1.00 94.50 94 GLY A CA 1
ATOM 751 C C . GLY A 1 94 ? 11.601 6.523 5.143 1.00 94.50 94 GLY A C 1
ATOM 752 O O . GLY A 1 94 ? 12.100 6.082 6.175 1.00 94.50 94 GLY A O 1
ATOM 753 N N . HIS A 1 95 ? 10.719 5.820 4.428 1.00 96.44 95 HIS A N 1
ATOM 754 C CA . HIS A 1 95 ? 10.197 4.495 4.798 1.00 96.44 95 HIS A CA 1
ATOM 755 C C . HIS A 1 95 ? 10.412 3.450 3.689 1.00 96.44 95 HIS A C 1
ATOM 757 O O . HIS A 1 95 ? 10.741 3.782 2.544 1.00 96.44 95 HIS A O 1
ATOM 763 N N . ALA A 1 96 ? 10.276 2.174 4.054 1.00 97.88 96 ALA A N 1
ATOM 764 C CA . ALA A 1 96 ? 10.306 1.059 3.111 1.00 97.88 96 ALA A CA 1
ATOM 765 C C . ALA A 1 96 ? 8.922 0.835 2.479 1.00 97.88 96 ALA A C 1
ATOM 767 O O . ALA A 1 96 ? 7.903 1.176 3.077 1.00 97.88 96 ALA A O 1
ATOM 768 N N . VAL A 1 97 ? 8.904 0.271 1.275 1.00 98.75 97 VAL A N 1
ATOM 769 C CA . VAL A 1 97 ? 7.696 -0.080 0.515 1.00 98.75 97 VAL A CA 1
ATOM 770 C C . VAL A 1 97 ? 7.859 -1.465 -0.109 1.00 98.75 97 VAL A C 1
ATOM 772 O O . VAL A 1 97 ? 8.984 -1.958 -0.217 1.00 98.75 97 VAL A O 1
ATOM 775 N N . SER A 1 98 ? 6.748 -2.049 -0.547 1.00 98.81 98 SER A N 1
ATOM 776 C CA . SER A 1 98 ? 6.685 -3.324 -1.266 1.00 98.81 98 SER A CA 1
ATOM 777 C C . SER A 1 98 ? 6.027 -3.147 -2.636 1.00 98.81 98 SER A C 1
ATOM 779 O O . SER A 1 98 ? 5.162 -2.281 -2.807 1.00 98.81 98 SER A O 1
ATOM 781 N N . ALA A 1 99 ? 6.439 -3.951 -3.617 1.00 98.62 99 ALA A N 1
ATOM 782 C CA . ALA A 1 99 ? 5.861 -3.963 -4.962 1.00 98.62 99 ALA A CA 1
ATOM 783 C C . ALA A 1 99 ? 4.633 -4.869 -5.028 1.00 98.62 99 ALA A C 1
ATOM 785 O O . ALA A 1 99 ? 4.600 -5.941 -4.426 1.00 98.62 99 ALA A O 1
ATOM 786 N N . LEU A 1 100 ? 3.643 -4.456 -5.814 1.00 98.69 100 LEU A N 1
ATOM 787 C CA . LEU A 1 100 ? 2.526 -5.296 -6.218 1.00 98.69 100 LEU A CA 1
ATOM 788 C C . LEU A 1 100 ? 2.262 -5.091 -7.711 1.00 98.69 100 LEU A C 1
ATOM 790 O O . LEU A 1 100 ? 2.105 -3.958 -8.174 1.00 98.69 100 LEU A O 1
ATOM 794 N N . GLU A 1 101 ? 2.185 -6.195 -8.448 1.00 98.62 101 GLU A N 1
ATOM 795 C CA . GLU A 1 101 ? 1.891 -6.215 -9.881 1.00 98.62 101 GLU A CA 1
ATOM 796 C C . GLU A 1 101 ? 0.684 -7.115 -10.130 1.00 98.62 101 GLU A C 1
ATOM 798 O O . GLU A 1 101 ? 0.615 -8.230 -9.609 1.00 98.62 101 GLU A O 1
ATOM 803 N N . MET A 1 102 ? -0.287 -6.624 -10.895 1.00 98.62 102 MET A N 1
ATOM 804 C CA . MET A 1 102 ? -1.375 -7.457 -11.397 1.00 98.62 102 MET A CA 1
ATOM 805 C C . MET A 1 102 ? -0.908 -8.255 -12.628 1.00 98.62 102 MET A C 1
ATOM 807 O O . MET A 1 102 ? 0.063 -7.851 -13.270 1.00 98.62 102 MET A O 1
ATOM 811 N N . PRO A 1 103 ? -1.560 -9.387 -12.967 1.00 98.19 103 PRO A N 1
ATOM 812 C CA . PRO A 1 103 ? -1.046 -10.325 -13.973 1.00 98.19 103 PRO A CA 1
ATOM 813 C C . PRO A 1 103 ? -0.784 -9.731 -15.363 1.00 98.19 103 PRO A C 1
ATOM 815 O O . PRO A 1 103 ? 0.132 -10.185 -16.042 1.00 98.19 103 PRO A O 1
ATOM 818 N N . ASP A 1 104 ? -1.543 -8.703 -15.755 1.00 98.25 104 ASP A N 1
ATOM 819 C CA . ASP A 1 104 ? -1.433 -8.049 -17.064 1.00 98.25 104 ASP A CA 1
ATOM 820 C C . ASP A 1 104 ? -0.676 -6.707 -16.980 1.00 98.25 104 ASP A C 1
ATOM 822 O O . ASP A 1 104 ? -0.749 -5.870 -17.887 1.00 98.25 104 ASP A O 1
ATOM 826 N N . ALA A 1 105 ? 0.055 -6.454 -15.886 1.00 98.38 105 ALA A N 1
ATOM 827 C CA . ALA A 1 105 ? 0.929 -5.292 -15.791 1.00 98.38 105 ALA A CA 1
ATOM 828 C C . ALA A 1 105 ? 1.959 -5.316 -16.942 1.00 98.38 105 ALA A C 1
ATOM 830 O O . ALA A 1 105 ? 2.587 -6.347 -17.194 1.00 98.38 105 ALA A O 1
ATOM 831 N N . PRO A 1 106 ? 2.169 -4.195 -17.658 1.00 98.00 106 PRO A N 1
ATOM 832 C CA . PRO A 1 106 ? 3.039 -4.185 -18.832 1.00 98.00 106 PRO A CA 1
ATOM 833 C C . PRO A 1 106 ? 4.476 -4.568 -18.458 1.00 98.00 106 PRO A C 1
ATOM 835 O O . PRO A 1 106 ? 4.939 -4.239 -17.367 1.00 98.00 106 PRO A O 1
ATOM 838 N N . LEU A 1 107 ? 5.220 -5.215 -19.354 1.00 96.94 107 LEU A N 1
ATOM 839 C CA . LEU A 1 107 ? 6.624 -5.560 -19.092 1.00 96.94 107 LEU A CA 1
ATOM 840 C C . LEU A 1 107 ? 7.467 -4.311 -18.775 1.00 96.94 107 LEU A C 1
ATOM 842 O O . LEU A 1 107 ? 7.206 -3.224 -19.295 1.00 96.94 107 LEU A O 1
ATOM 846 N N . GLN A 1 108 ? 8.497 -4.475 -17.939 1.00 97.25 108 GLN A N 1
ATOM 847 C CA . GLN A 1 108 ? 9.524 -3.459 -17.679 1.00 97.25 108 GLN A CA 1
ATOM 848 C C . GLN A 1 108 ? 10.865 -3.946 -18.241 1.00 97.25 108 GLN A C 1
ATOM 850 O O . GLN A 1 108 ? 11.619 -4.592 -17.513 1.00 97.25 108 GLN A O 1
ATOM 855 N N . PRO A 1 109 ? 11.165 -3.667 -19.525 1.00 94.81 109 PRO A N 1
ATOM 856 C CA . PRO A 1 109 ? 12.368 -4.174 -20.172 1.00 94.81 109 PRO A CA 1
ATOM 857 C C . PRO A 1 109 ? 13.635 -3.823 -19.393 1.00 94.81 109 PRO A C 1
ATOM 859 O O . PRO A 1 109 ? 13.845 -2.668 -19.017 1.00 94.81 109 PRO A O 1
ATOM 862 N N . GLY A 1 110 ? 14.464 -4.835 -19.154 1.00 93.69 110 GLY A N 1
ATOM 863 C CA . GLY A 1 110 ? 15.723 -4.731 -18.418 1.00 93.69 110 GLY A CA 1
ATOM 864 C C . GLY A 1 110 ? 15.587 -5.045 -16.928 1.00 93.69 110 GLY A C 1
ATOM 865 O O . GLY A 1 110 ? 16.534 -5.547 -16.332 1.00 93.69 110 GLY A O 1
ATOM 866 N N . TRP A 1 111 ? 14.411 -4.831 -16.332 1.00 94.31 111 TRP A N 1
ATOM 867 C CA . TRP A 1 111 ? 14.127 -5.250 -14.952 1.00 94.31 111 TRP A CA 1
ATOM 868 C C . TRP A 1 111 ? 13.666 -6.703 -14.874 1.00 94.31 111 TRP A C 1
ATOM 870 O O . TRP A 1 111 ? 13.925 -7.377 -13.882 1.00 94.31 111 TRP A O 1
ATOM 880 N N . ASP A 1 112 ? 13.011 -7.192 -15.927 1.00 92.31 112 ASP A N 1
ATOM 881 C CA . ASP A 1 112 ? 12.579 -8.582 -16.068 1.00 92.31 112 ASP A CA 1
ATOM 882 C C . ASP A 1 112 ? 13.764 -9.551 -16.183 1.00 92.31 112 ASP A C 1
ATOM 884 O O . ASP A 1 112 ? 13.699 -10.694 -15.725 1.00 92.31 112 ASP A O 1
ATOM 888 N N . ARG A 1 113 ? 14.864 -9.087 -16.786 1.00 92.62 113 ARG A N 1
ATOM 889 C CA . ARG A 1 113 ? 16.107 -9.842 -16.971 1.00 92.62 113 ARG A CA 1
ATOM 890 C C . ARG A 1 113 ? 17.301 -8.926 -16.692 1.00 92.62 113 ARG A C 1
ATOM 892 O O . ARG A 1 113 ? 17.903 -8.415 -17.634 1.00 92.62 113 ARG A O 1
ATOM 899 N N . PRO A 1 114 ? 17.629 -8.683 -15.411 1.00 90.56 114 PRO A N 1
ATOM 900 C CA . PRO A 1 114 ? 18.728 -7.800 -15.063 1.00 90.56 114 PRO A CA 1
ATOM 901 C C . PRO A 1 114 ? 20.055 -8.437 -15.478 1.00 90.56 114 PRO A C 1
ATOM 903 O O . PRO A 1 114 ? 20.439 -9.499 -14.988 1.00 90.56 114 PRO A O 1
ATOM 906 N N . GLU A 1 115 ? 20.764 -7.767 -16.377 1.00 91.81 115 GLU A N 1
ATOM 907 C CA . GLU A 1 115 ? 22.120 -8.119 -16.786 1.00 91.81 115 GLU A CA 1
ATOM 908 C C . GLU A 1 115 ? 23.096 -7.101 -16.200 1.00 91.81 115 GLU A C 1
ATOM 910 O O . GLU A 1 115 ? 22.811 -5.902 -16.155 1.00 91.81 115 GLU A O 1
ATOM 915 N N . THR A 1 116 ? 24.262 -7.563 -15.747 1.00 87.88 116 THR A N 1
ATOM 916 C CA . THR A 1 116 ? 25.335 -6.656 -15.333 1.00 87.88 116 THR A CA 1
ATOM 917 C C . THR A 1 116 ? 25.784 -5.853 -16.555 1.00 87.88 116 THR A C 1
ATOM 919 O O . THR A 1 116 ? 26.295 -6.460 -17.500 1.00 87.88 116 THR A O 1
ATOM 922 N N . PRO A 1 117 ? 25.641 -4.513 -16.564 1.00 81.19 117 PRO A N 1
ATOM 923 C CA . PRO A 1 117 ? 26.078 -3.711 -17.694 1.00 81.19 117 PRO A CA 1
ATOM 924 C C . PRO A 1 117 ? 27.581 -3.887 -17.893 1.00 81.19 117 PRO A C 1
ATOM 926 O O . PRO A 1 117 ? 28.367 -3.664 -16.969 1.00 81.19 117 PRO A O 1
ATOM 929 N N . TYR A 1 118 ? 27.985 -4.277 -19.097 1.00 83.12 118 TYR A N 1
ATOM 930 C CA . TYR A 1 118 ? 29.388 -4.345 -19.477 1.00 83.12 118 TYR A CA 1
ATOM 931 C C . TYR A 1 118 ? 29.668 -3.315 -20.563 1.00 83.12 118 TYR A C 1
ATOM 933 O O . TYR A 1 118 ? 29.187 -3.432 -21.689 1.00 83.12 118 TYR A O 1
ATOM 941 N N . SER A 1 119 ? 30.490 -2.329 -20.220 1.00 83.44 119 SER A N 1
ATOM 942 C CA . SER A 1 119 ? 31.112 -1.435 -21.189 1.00 83.44 119 SER A CA 1
ATOM 943 C C . SER A 1 119 ? 32.613 -1.710 -21.170 1.00 83.44 119 SER A C 1
ATOM 945 O O . SER A 1 119 ? 33.215 -1.611 -20.095 1.00 83.44 119 SER A O 1
ATOM 947 N N . PRO A 1 120 ? 33.244 -2.060 -22.308 1.00 85.06 120 PRO A N 1
ATOM 948 C CA . PRO A 1 120 ? 34.692 -2.185 -22.350 1.00 85.06 120 PRO A CA 1
ATOM 949 C C . PRO A 1 120 ? 35.329 -0.835 -21.978 1.00 85.06 120 PRO A C 1
ATOM 951 O O . PRO A 1 120 ? 34.789 0.218 -22.333 1.00 85.06 120 PRO A O 1
ATOM 954 N N . PRO A 1 121 ? 36.461 -0.836 -21.254 1.00 85.94 121 PRO A N 1
ATOM 955 C CA . PRO A 1 121 ? 37.139 0.399 -20.891 1.00 85.94 121 PRO A CA 1
ATOM 956 C C . PRO A 1 121 ? 37.537 1.169 -22.155 1.00 85.94 121 PRO A C 1
ATOM 958 O O . PRO A 1 121 ? 38.173 0.624 -23.057 1.00 85.94 121 PRO A O 1
ATOM 961 N N . LEU A 1 122 ? 37.169 2.448 -22.211 1.00 88.69 122 LEU A N 1
ATOM 962 C CA . LEU A 1 122 ? 37.595 3.359 -23.268 1.00 88.69 122 LEU A CA 1
ATOM 963 C C . LEU A 1 122 ? 38.895 4.039 -22.836 1.00 88.69 122 LEU A C 1
ATOM 965 O O . LEU A 1 122 ? 38.956 4.666 -21.779 1.00 88.69 122 LEU A O 1
ATOM 969 N N . MET A 1 123 ? 39.938 3.931 -23.657 1.00 85.00 123 MET A N 1
ATOM 970 C CA . MET A 1 123 ? 41.160 4.708 -23.463 1.00 85.00 123 MET A CA 1
ATOM 971 C C . MET A 1 123 ? 40.869 6.171 -23.808 1.00 85.00 123 MET A C 1
ATOM 973 O O . MET A 1 123 ? 40.613 6.499 -24.964 1.00 85.00 123 MET A O 1
ATOM 977 N N . MET A 1 124 ? 40.916 7.053 -22.811 1.00 86.94 124 MET A N 1
ATOM 978 C CA . MET A 1 124 ? 40.859 8.498 -23.028 1.00 86.94 124 MET A CA 1
ATOM 979 C C . MET A 1 124 ? 42.285 9.036 -23.151 1.00 86.94 124 MET A C 1
ATOM 981 O O . MET A 1 124 ? 43.100 8.838 -22.251 1.00 86.94 124 MET A O 1
ATOM 985 N N . GLN A 1 125 ? 42.595 9.717 -24.255 1.00 84.06 125 GLN A N 1
ATOM 986 C CA . GLN A 1 125 ? 43.838 10.477 -24.375 1.00 84.06 125 GLN A CA 1
ATOM 987 C C . GLN A 1 125 ? 43.636 11.853 -23.738 1.00 84.06 125 GLN A C 1
ATOM 989 O O . GLN A 1 125 ? 42.816 12.648 -24.193 1.00 84.06 125 GLN A O 1
ATOM 994 N N . TRP A 1 126 ? 44.358 12.110 -22.648 1.00 83.88 126 TRP A N 1
ATOM 995 C CA . TRP A 1 126 ? 44.387 13.415 -21.997 1.00 83.88 126 TRP A CA 1
ATOM 996 C C . TRP A 1 126 ? 45.378 14.334 -22.720 1.00 83.88 126 TRP A C 1
ATOM 998 O O . TRP A 1 126 ? 46.549 13.982 -22.857 1.00 83.88 126 TRP A O 1
ATOM 1008 N N . HIS A 1 127 ? 44.926 15.515 -23.141 1.00 79.25 127 HIS A N 1
ATOM 1009 C CA . HIS A 1 127 ? 45.788 16.595 -23.624 1.00 79.25 127 HIS A CA 1
ATOM 1010 C C . HIS A 1 127 ? 45.797 17.711 -22.571 1.00 79.25 127 HIS A C 1
ATOM 1012 O O . HIS A 1 127 ? 44.755 18.309 -22.307 1.00 79.25 127 HIS A O 1
ATOM 1018 N N . SER A 1 128 ? 46.953 17.934 -21.940 1.00 75.56 128 SER A N 1
ATOM 1019 C CA . SER A 1 128 ? 47.218 19.053 -21.021 1.00 75.56 128 SER A CA 1
ATOM 1020 C C . SER A 1 128 ? 47.730 20.277 -21.761 1.00 75.56 128 SER A C 1
ATOM 1022 O O . SER A 1 128 ? 48.580 20.056 -22.656 1.00 75.56 128 SER A O 1
#

Solvent-accessible surface area (backbone atoms only — not comparable to full-atom values): 8064 Å² total; per-residue (Å²): 66,35,47,46,28,65,71,58,31,28,52,80,57,32,38,67,82,41,59,36,47,70,45,88,98,57,92,50,69,48,74,85,84,89,77,59,54,56,38,65,46,46,31,30,35,30,71,62,93,77,78,82,68,65,80,91,74,59,91,90,57,72,56,59,45,68,59,46,48,52,39,45,62,72,45,48,84,57,28,32,40,47,90,89,46,86,61,52,50,76,65,83,78,87,30,38,24,20,66,50,71,34,94,58,33,76,86,54,89,58,73,83,62,72,70,84,87,82,75,80,89,76,90,76,87,84,85,133

Mean predicted aligned error: 4.97 Å

Nearest PDB structures (foldseek):
  3mga-assembly2_B  TM=9.219E-01  e=5.051E-21  Salmonella enterica subsp. enterica serovar Typhimurium
  3c8h-assembly1_A  TM=8.989E-01  e=1.781E-13  Shigella flexneri 2a str. 2457T
  3c87-assembly3_A  TM=9.043E-01  e=2.772E-13  Shigella flexneri 2a str. 2457T
  3c87-assembly3_B  TM=8.974E-01  e=6.716E-13  Shigella flexneri 2a str. 2457T
  3c8h-assembly2_B  TM=9.015E-01  e=6.304E-13  Shigella flexneri 2a str. 2457T

Foldseek 3Di:
DWKFWPCPQALVVLHDTDFWDDDPPDPDTDDDDDDDLQDKTKIWDQDDPDPPLDDDDDVPDRDDSVSRVRSCVVGVCRTAADPVAPQKDDPVPNYIIHIDHHNNHDDDPCVVPPDDDDDPDDDDDDDD

Sequence (128 aa):
VWVYITGVTDHHQNAQPQTMARIAGTDVWRWSTALSANWRGSYCFIPTERDDVFAAFAPGETPDRNVLREGWRQLLPQAIADPLNSQSWRGGRGHAVSALEMPDAPLQPGWDRPETPYSPPLMMQWHS

InterPro domains:
  IPR021764 Enterochelin esterase, N-terminal [PF11806] (1-111)

Radius of gyration: 20.09 Å; Cα contacts (8 Å, |Δi|>4): 184; chains: 1; bounding box: 67×34×42 Å

Secondary structure (DSSP, 8-state):
-EEEETTTTSTTTTPPPPB-EEPTTSS-EE------TT-EEEEEEE--S---SS----TT----HHHHHHHHHHHGGG-B--TT-S-EEE-SSSSEEEEEE-TTPPP-TTTSS------PPP------